Protein AF-A0A0L7MBT4-F1 (afdb_monomer)

Mean predicted aligned error: 7.01 Å

Nearest PDB structures (foldseek):
  1aih-assembly2_C  TM=7.403E-01  e=1.725E-01  Hpunavirus HP1
  5dor-assembly1_A  TM=9.026E-01  e=8.324E-01  Peduovirus P2
  5dor-assembly2_C  TM=9.056E-01  e=8.888E-01  Peduovirus P2
  5c6k-assembly1_A  TM=8.884E-01  e=1.082E+00  Peduovirus P2
  3crx-assembly1_A  TM=8.311E-01  e=4.289E+00  Punavirus P1

Solvent-accessible surface area (backbone atoms only — not comparable to full-atom values): 4188 Å² total; per-residue (Å²): 134,82,89,75,61,70,69,56,56,54,52,51,54,51,51,54,41,25,60,71,65,47,57,58,62,59,52,20,57,77,69,67,46,96,51,44,64,60,46,51,75,76,44,41,92,40,48,62,92,82,69,68,80,76,76,82,76,81,75,77,88,71,83,132

pLDDT: mean 85.93, std 10.05, range [52.91, 95.44]

Radius of gyration: 15.44 Å; Cα contacts (8 Å, |Δi|>4): 36; chains: 1; bounding box: 36×43×33 Å

Secondary structure (DSSP, 8-state):
-PPPPHHHHHHHHHHHHHHTT--HHHHHHHHT-S-THHHHHHHGGGS-TT-PPPP---------

Sequence (64 aa):
MEYRNPYQVRHTYASALLTAGANPWYVASQLGHEDVEMVFRTYGKFIKDDYQKPKPEFRIVGEK

InterPro domains:
  IPR002104 Integrase, catalytic domain [PF00589] (5-43)
  IPR002104 Integrase, catalytic domain [PS51898] (1-56)
  IPR011010 DNA breaking-rejoining enzyme, catalytic core [SSF56349] (4-53)
  IPR013762 Integrase-like, catalytic domain superfamily [G3DSA:1.10.443.10] (1-55)

Organism: Comamonas testosteroni (NCBI:txid285)

Foldseek 3Di:
DDDDDPVVVLVVVLLVCLLVQHDLVVNCVVSVHPDSVVSCVPRVVSHDPPDDDPDPDPPPPDDD

Structure (mmCIF, N/CA/C/O backbone):
data_AF-A0A0L7MBT4-F1
#
_entry.id   AF-A0A0L7MBT4-F1
#
loop_
_atom_site.group_PDB
_atom_site.id
_atom_site.type_symbol
_atom_site.label_atom_id
_atom_site.label_alt_id
_atom_site.label_comp_id
_atom_site.label_asym_id
_atom_site.label_entity_id
_atom_site.label_seq_id
_atom_site.pdbx_PDB_ins_code
_atom_site.Cartn_x
_atom_site.Cartn_y
_atom_site.Cartn_z
_atom_site.occupancy
_atom_site.B_iso_or_equiv
_atom_site.auth_seq_id
_atom_site.auth_comp_id
_atom_site.auth_asym_id
_atom_site.auth_atom_id
_atom_site.pdbx_PDB_model_num
ATOM 1 N N . MET A 1 1 ? 13.725 8.639 -24.640 1.00 67.06 1 MET A N 1
ATOM 2 C CA . MET A 1 1 ? 12.851 8.128 -23.565 1.00 67.06 1 MET A CA 1
ATOM 3 C C . MET A 1 1 ? 13.769 7.615 -22.474 1.00 67.06 1 MET A C 1
ATOM 5 O O . MET A 1 1 ? 14.559 6.726 -22.759 1.00 67.06 1 MET A O 1
ATOM 9 N N . GLU A 1 2 ? 13.773 8.238 -21.297 1.00 82.62 2 GLU A N 1
ATOM 10 C CA . GLU A 1 2 ? 14.579 7.742 -20.175 1.00 82.62 2 GLU A CA 1
ATOM 11 C C . GLU A 1 2 ? 14.035 6.403 -19.675 1.00 82.62 2 GLU A C 1
ATOM 13 O O . GLU A 1 2 ? 12.823 6.167 -19.675 1.00 82.62 2 GLU A O 1
ATOM 18 N N . TYR A 1 3 ? 14.939 5.529 -19.242 1.00 83.19 3 TYR A N 1
ATOM 19 C CA . TYR A 1 3 ? 14.575 4.262 -18.628 1.00 83.19 3 TYR A CA 1
ATOM 20 C C . TYR A 1 3 ? 13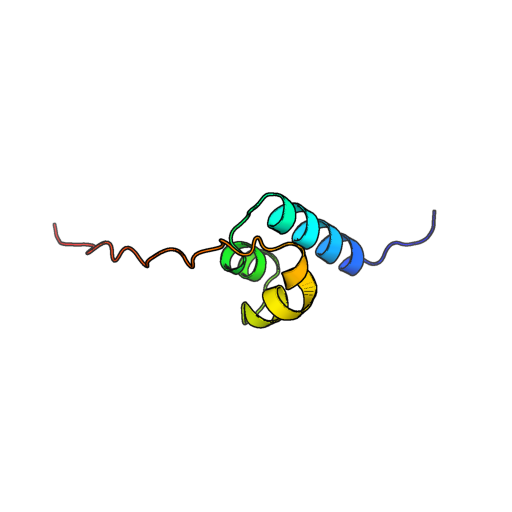.807 4.510 -17.322 1.00 83.19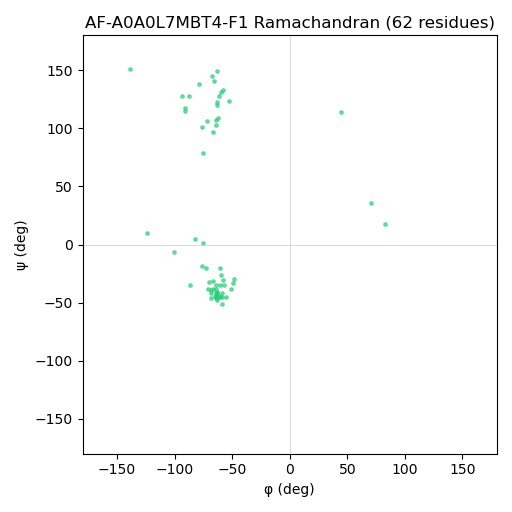 3 TYR A C 1
ATOM 22 O O . TYR A 1 3 ? 14.319 5.121 -16.384 1.00 83.19 3 TYR A O 1
ATOM 30 N N . ARG A 1 4 ? 12.569 4.013 -17.249 1.00 80.19 4 ARG A N 1
ATOM 31 C CA . ARG A 1 4 ? 11.769 4.010 -16.021 1.00 80.19 4 ARG A CA 1
ATOM 32 C C . ARG A 1 4 ? 12.022 2.705 -15.284 1.00 80.19 4 ARG A C 1
ATOM 34 O O . ARG A 1 4 ? 11.688 1.632 -15.777 1.00 80.19 4 ARG A O 1
ATOM 41 N N . ASN A 1 5 ? 12.576 2.807 -14.083 1.00 87.38 5 ASN A N 1
ATOM 42 C CA . ASN A 1 5 ? 12.754 1.652 -13.217 1.00 87.38 5 ASN A CA 1
ATOM 43 C C . ASN A 1 5 ? 11.376 1.002 -12.909 1.00 87.38 5 ASN A C 1
ATOM 45 O O . ASN A 1 5 ? 10.467 1.7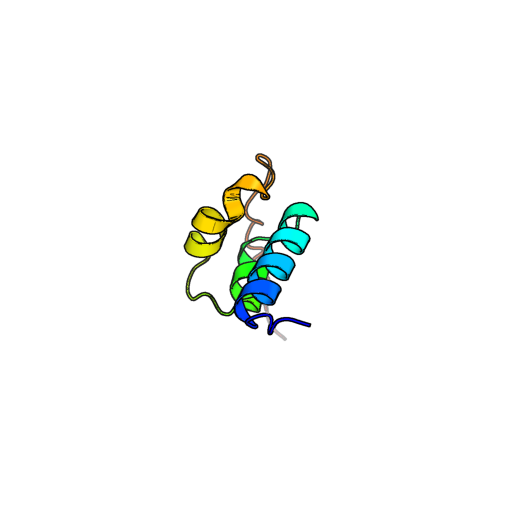29 -12.491 1.00 87.38 5 ASN A O 1
ATOM 49 N N . PRO A 1 6 ? 11.215 -0.331 -13.055 1.00 85.69 6 PRO A N 1
ATOM 50 C CA . PRO A 1 6 ? 9.987 -1.062 -12.715 1.00 85.69 6 PRO A CA 1
ATOM 51 C C . PRO A 1 6 ? 9.408 -0.753 -11.326 1.00 85.69 6 PRO A C 1
ATOM 53 O O . PRO A 1 6 ? 8.189 -0.766 -11.144 1.00 85.69 6 PRO A O 1
ATOM 56 N N . TYR A 1 7 ? 10.255 -0.394 -10.355 1.00 86.25 7 TYR A N 1
ATOM 57 C CA . TYR A 1 7 ? 9.816 0.040 -9.026 1.00 86.25 7 TYR A CA 1
ATOM 58 C C . TYR A 1 7 ? 8.862 1.239 -9.073 1.00 86.25 7 TYR A C 1
ATOM 60 O O . TYR A 1 7 ? 7.924 1.307 -8.283 1.00 86.25 7 TYR A O 1
ATOM 68 N N . GLN A 1 8 ? 9.038 2.169 -10.015 1.00 87.00 8 GLN A N 1
ATOM 69 C CA . GLN A 1 8 ? 8.145 3.324 -10.116 1.00 87.00 8 GLN A CA 1
ATOM 70 C C . GLN A 1 8 ? 6.729 2.924 -10.530 1.00 87.00 8 GLN A C 1
ATOM 72 O O . GLN A 1 8 ? 5.765 3.443 -9.972 1.00 87.00 8 GLN A O 1
ATOM 77 N N . VAL A 1 9 ? 6.593 1.958 -11.442 1.00 89.88 9 VAL A N 1
ATOM 78 C CA . VAL A 1 9 ? 5.280 1.447 -11.864 1.00 89.88 9 VAL A CA 1
ATOM 79 C C . VAL A 1 9 ? 4.566 0.779 -10.687 1.00 89.88 9 VAL A C 1
ATOM 81 O O . VAL A 1 9 ? 3.369 0.990 -10.501 1.00 89.88 9 VAL A O 1
ATOM 84 N N . ARG A 1 10 ? 5.307 0.059 -9.832 1.00 91.38 10 ARG A N 1
ATOM 85 C CA . ARG A 1 10 ? 4.786 -0.543 -8.593 1.00 91.38 10 ARG A CA 1
ATOM 86 C C . ARG A 1 10 ? 4.197 0.508 -7.644 1.00 91.38 10 ARG A C 1
ATOM 88 O O . ARG A 1 10 ? 3.119 0.297 -7.092 1.00 91.38 10 ARG A O 1
ATOM 95 N N . HIS A 1 11 ? 4.858 1.659 -7.501 1.00 92.75 11 HIS A N 1
ATOM 96 C CA . HIS A 1 11 ? 4.350 2.778 -6.699 1.00 92.75 11 HIS A CA 1
ATOM 97 C C . HIS A 1 11 ? 3.109 3.437 -7.311 1.00 92.75 11 HIS A C 1
ATO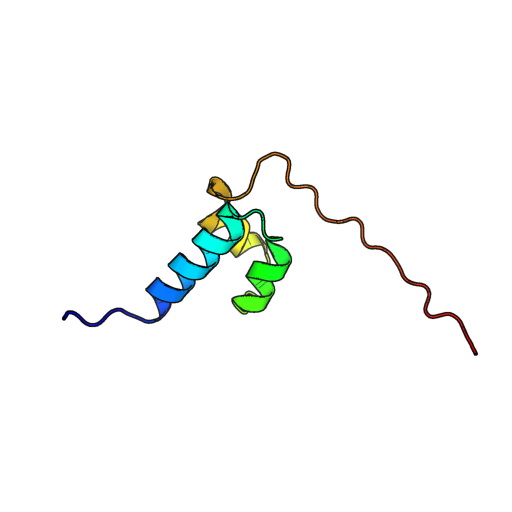M 99 O O . HIS A 1 11 ? 2.158 3.747 -6.586 1.00 92.75 11 HIS A O 1
ATOM 105 N N . THR A 1 12 ? 3.090 3.634 -8.633 1.00 94.31 12 THR A N 1
ATOM 106 C CA . THR A 1 12 ? 1.921 4.171 -9.343 1.00 94.31 12 THR A CA 1
ATOM 107 C C . THR A 1 12 ? 0.715 3.248 -9.195 1.00 94.31 12 THR A C 1
ATOM 109 O O . THR A 1 12 ? -0.374 3.718 -8.875 1.00 94.31 12 THR A O 1
ATOM 112 N N . TYR A 1 13 ? 0.920 1.939 -9.351 1.00 94.75 13 TYR A N 1
ATOM 113 C CA . TYR A 1 13 ? -0.119 0.927 -9.192 1.00 94.75 13 TYR A CA 1
ATOM 114 C C . TYR A 1 13 ? -0.738 0.947 -7.788 1.00 94.75 13 TYR A C 1
ATOM 116 O O . TYR A 1 13 ? -1.954 1.071 -7.651 1.00 94.75 13 TYR A O 1
ATOM 124 N N . ALA A 1 14 ? 0.092 0.917 -6.740 1.00 94.94 14 ALA A N 1
ATOM 125 C CA . ALA A 1 14 ? -0.379 0.970 -5.356 1.00 94.94 14 ALA A CA 1
ATOM 126 C C . ALA A 1 14 ? -1.161 2.260 -5.050 1.00 94.94 14 ALA A C 1
ATOM 128 O O . ALA A 1 14 ? -2.243 2.209 -4.469 1.00 94.94 14 ALA A O 1
ATOM 129 N N . SER A 1 15 ? -0.639 3.411 -5.487 1.00 94.62 15 SER A N 1
ATOM 130 C CA . SER A 1 15 ? -1.278 4.714 -5.253 1.00 94.62 15 SER A CA 1
ATOM 131 C C . SER A 1 15 ? -2.645 4.807 -5.935 1.00 94.62 15 SER A C 1
ATOM 133 O O . SER A 1 15 ? -3.599 5.290 -5.327 1.00 94.62 15 SER A O 1
ATOM 135 N N . ALA A 1 16 ? -2.761 4.311 -7.173 1.00 95.44 16 ALA A N 1
ATOM 136 C CA . ALA A 1 16 ? -4.020 4.303 -7.914 1.00 95.44 16 ALA A CA 1
ATOM 137 C C . ALA A 1 16 ? -5.080 3.420 -7.239 1.00 95.44 16 ALA A C 1
ATOM 139 O O . ALA A 1 16 ? -6.214 3.859 -7.059 1.00 95.44 16 ALA A O 1
ATOM 140 N N . LEU A 1 17 ? -4.708 2.209 -6.810 1.00 94.69 17 LEU A N 1
ATOM 141 C CA . LEU A 1 17 ? -5.635 1.298 -6.135 1.00 94.69 17 LEU A CA 1
ATOM 142 C C . LEU A 1 17 ? -6.138 1.854 -4.802 1.00 94.69 17 LEU A C 1
ATOM 144 O O . LEU A 1 17 ? -7.335 1.811 -4.533 1.00 94.69 17 LEU A O 1
ATOM 148 N N . LEU A 1 18 ? -5.242 2.393 -3.974 1.00 94.12 18 LEU A N 1
ATOM 149 C CA . LEU A 1 18 ? -5.622 2.916 -2.660 1.00 94.12 18 LEU A CA 1
ATOM 150 C C . LEU A 1 18 ? -6.490 4.169 -2.786 1.00 94.12 18 LEU A C 1
ATOM 152 O O . LEU A 1 18 ? -7.502 4.270 -2.102 1.00 94.12 18 LEU A O 1
ATOM 156 N N . THR A 1 19 ? -6.176 5.049 -3.743 1.00 93.56 19 THR A N 1
ATOM 157 C CA . THR A 1 19 ? -7.024 6.211 -4.062 1.00 93.56 19 THR A CA 1
ATOM 158 C C . THR A 1 19 ? -8.420 5.783 -4.527 1.00 93.56 19 THR A C 1
ATOM 160 O O . THR A 1 19 ? -9.406 6.437 -4.202 1.00 93.56 19 THR A O 1
ATOM 163 N N . ALA A 1 20 ? -8.529 4.659 -5.244 1.00 93.06 20 ALA A N 1
ATOM 164 C CA . ALA A 1 20 ? -9.808 4.070 -5.642 1.00 93.06 20 ALA A CA 1
ATOM 165 C C . ALA A 1 20 ? -10.549 3.348 -4.493 1.00 93.06 20 ALA A C 1
ATOM 167 O O . ALA A 1 20 ? -11.627 2.800 -4.714 1.00 93.06 20 ALA A O 1
ATOM 168 N N . GLY A 1 21 ? -9.998 3.335 -3.274 1.00 90.62 21 GLY A N 1
ATOM 169 C CA . GLY A 1 21 ? -10.607 2.698 -2.104 1.00 90.62 21 GLY A C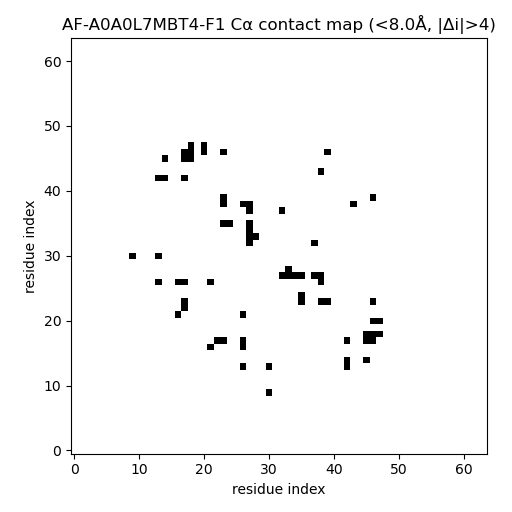A 1
ATOM 170 C C . GLY A 1 21 ? -10.352 1.194 -2.000 1.00 90.62 21 GLY A C 1
ATOM 171 O O . GLY A 1 21 ? -11.068 0.502 -1.276 1.00 90.62 21 GLY A O 1
ATOM 172 N N . ALA A 1 22 ? -9.353 0.662 -2.711 1.00 92.12 22 ALA A N 1
ATOM 173 C CA . ALA A 1 22 ? -8.991 -0.744 -2.594 1.00 92.12 22 ALA A CA 1
ATOM 174 C C . ALA A 1 22 ? -8.502 -1.088 -1.179 1.00 92.12 22 ALA A C 1
ATOM 176 O O . ALA A 1 22 ? -7.868 -0.289 -0.489 1.00 92.12 22 ALA A O 1
ATOM 177 N N . ASN A 1 23 ? -8.746 -2.331 -0.773 1.00 91.12 23 ASN A N 1
ATOM 178 C CA . ASN A 1 23 ? -8.310 -2.860 0.513 1.00 91.12 23 ASN A CA 1
ATOM 179 C C . ASN A 1 23 ? -6.760 -2.888 0.610 1.00 91.12 23 ASN A C 1
ATOM 181 O O . ASN A 1 23 ? -6.127 -3.577 -0.196 1.00 91.12 23 ASN A O 1
ATOM 185 N N . PRO A 1 24 ? -6.127 -2.230 1.607 1.00 92.62 24 PRO A N 1
ATOM 186 C CA . PRO A 1 24 ? -4.672 -2.219 1.778 1.00 92.62 24 PRO A CA 1
ATOM 187 C C . PRO A 1 24 ? -4.027 -3.603 1.928 1.00 92.62 24 PRO A C 1
ATOM 189 O O . PRO A 1 24 ? -2.905 -3.790 1.468 1.00 92.62 24 PRO A O 1
ATOM 192 N N . TRP A 1 25 ? -4.722 -4.592 2.501 1.00 91.44 25 TRP A N 1
ATOM 193 C CA . TRP A 1 25 ? -4.237 -5.976 2.614 1.00 91.44 25 TRP A CA 1
ATOM 194 C C . TRP A 1 25 ? -4.228 -6.674 1.256 1.00 91.44 25 TRP A C 1
ATOM 196 O O . TRP A 1 25 ? -3.293 -7.406 0.937 1.00 91.44 25 TRP A O 1
ATOM 206 N N . TYR A 1 26 ? -5.242 -6.411 0.426 1.00 91.31 26 TYR A N 1
ATOM 207 C CA . TYR A 1 26 ? -5.245 -6.884 -0.955 1.00 91.31 26 TYR A CA 1
ATOM 208 C C . TYR A 1 26 ? -4.080 -6.260 -1.726 1.00 91.31 26 TYR A C 1
ATOM 210 O O . TYR A 1 26 ? -3.300 -6.985 -2.339 1.00 91.31 26 TYR A O 1
ATOM 218 N N . 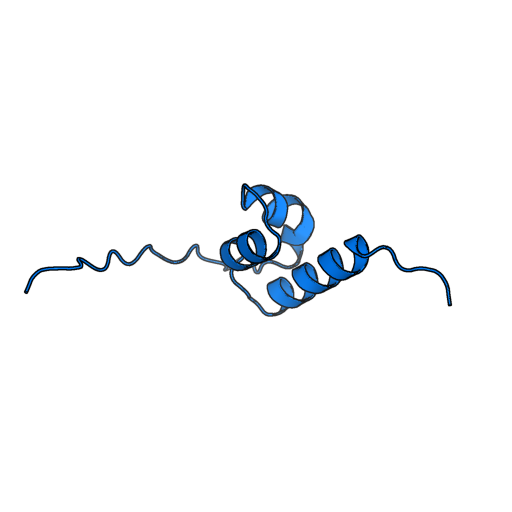VAL A 1 27 ? -3.886 -4.943 -1.614 1.00 93.56 27 VAL A N 1
ATOM 219 C CA . VAL A 1 27 ? -2.754 -4.252 -2.247 1.00 93.56 27 VAL A CA 1
ATOM 220 C C . VAL A 1 27 ? -1.419 -4.818 -1.752 1.00 93.56 27 VAL A C 1
ATOM 222 O O . VAL A 1 27 ? -0.571 -5.139 -2.576 1.00 93.56 27 VAL A O 1
ATOM 225 N N . ALA A 1 28 ? -1.243 -5.037 -0.445 1.00 93.81 28 ALA A N 1
ATOM 226 C CA . ALA A 1 28 ? -0.040 -5.658 0.117 1.00 93.81 28 ALA A CA 1
ATOM 227 C C . ALA A 1 28 ? 0.249 -7.033 -0.508 1.00 93.81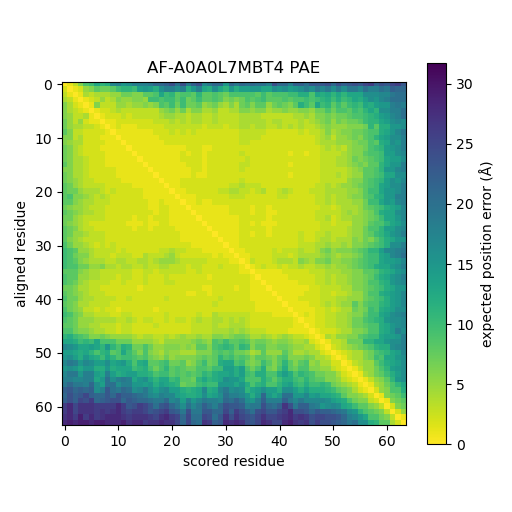 28 ALA A C 1
ATOM 229 O O . ALA A 1 28 ? 1.378 -7.278 -0.934 1.00 93.81 28 ALA A O 1
ATOM 230 N N . SER A 1 29 ? -0.775 -7.884 -0.656 1.00 93.19 29 SER A N 1
ATOM 231 C CA . SER A 1 29 ? -0.633 -9.196 -1.304 1.00 93.19 29 SER A CA 1
ATOM 232 C C . SER A 1 29 ? -0.222 -9.092 -2.777 1.00 93.19 29 SER A C 1
ATOM 234 O O . SER A 1 29 ? 0.651 -9.831 -3.219 1.00 93.19 29 SER A O 1
ATOM 236 N N . GLN A 1 30 ? -0.785 -8.136 -3.528 1.00 92.81 30 GLN A N 1
ATOM 237 C CA . GLN A 1 30 ? -0.447 -7.920 -4.941 1.00 92.81 30 GLN A CA 1
ATOM 238 C C . GLN A 1 30 ? 0.960 -7.358 -5.117 1.00 92.81 30 GLN A C 1
ATOM 240 O O . GLN A 1 30 ? 1.635 -7.636 -6.104 1.00 92.81 30 GLN A O 1
ATOM 245 N N . LEU A 1 31 ? 1.412 -6.561 -4.152 1.00 92.31 31 LEU A N 1
ATOM 246 C CA . LEU A 1 31 ? 2.779 -6.085 -4.120 1.00 92.31 31 LEU A CA 1
ATOM 247 C C . LEU A 1 31 ? 3.736 -7.184 -3.648 1.00 92.31 31 LEU A C 1
ATOM 249 O O . LEU A 1 31 ? 4.919 -7.051 -3.912 1.00 92.31 31 LEU A O 1
ATOM 253 N N . GLY A 1 32 ? 3.288 -8.252 -2.990 1.00 91.88 32 GLY A N 1
ATOM 254 C CA . GLY A 1 32 ? 4.182 -9.234 -2.370 1.00 91.88 32 GLY A CA 1
ATOM 255 C C . GLY A 1 32 ? 4.895 -8.666 -1.142 1.00 91.88 32 GLY A C 1
ATOM 256 O O . GLY A 1 32 ? 6.077 -8.920 -0.933 1.00 91.88 32 GLY A O 1
ATOM 257 N N . HIS A 1 33 ? 4.209 -7.817 -0.374 1.00 92.50 33 HIS A N 1
ATOM 258 C CA . HIS A 1 33 ? 4.681 -7.404 0.943 1.00 92.50 33 HIS A CA 1
ATOM 259 C C . HIS A 1 33 ? 4.381 -8.507 1.960 1.00 92.50 33 HIS A C 1
ATOM 261 O O . HIS A 1 33 ? 3.288 -9.070 1.954 1.00 92.50 33 HIS A O 1
ATOM 267 N N . GLU A 1 34 ? 5.335 -8.775 2.849 1.00 90.00 34 GLU A N 1
ATOM 268 C CA . GLU A 1 34 ? 5.147 -9.706 3.970 1.00 90.00 34 GLU A CA 1
ATOM 269 C C . GLU A 1 34 ? 4.126 -9.172 4.979 1.00 90.00 34 GLU A C 1
ATOM 271 O O . GLU A 1 34 ? 3.388 -9.946 5.583 1.00 90.00 34 GLU A O 1
ATOM 276 N N . ASP A 1 35 ? 4.048 -7.845 5.113 1.00 88.50 35 ASP A N 1
ATOM 277 C CA . ASP A 1 35 ? 3.114 -7.179 6.008 1.00 88.50 35 ASP A CA 1
ATOM 278 C C . ASP A 1 35 ? 2.483 -5.921 5.387 1.00 88.50 35 ASP A C 1
ATOM 280 O O . ASP A 1 35 ? 3.063 -5.218 4.548 1.00 88.50 35 ASP A O 1
ATOM 284 N N . VAL A 1 36 ? 1.261 -5.624 5.825 1.00 91.19 36 VAL A N 1
ATOM 285 C CA . VAL A 1 36 ? 0.472 -4.468 5.398 1.00 91.19 36 VAL A CA 1
ATOM 286 C C . VAL A 1 36 ? 1.012 -3.157 5.972 1.00 91.19 36 VAL A C 1
ATOM 288 O O . VAL A 1 36 ? 0.761 -2.100 5.392 1.00 91.19 36 VAL A O 1
ATOM 291 N N . GLU A 1 37 ? 1.794 -3.194 7.058 1.00 93.50 37 GLU A N 1
ATOM 292 C CA . GLU A 1 37 ? 2.410 -2.001 7.654 1.00 93.50 37 GLU A CA 1
ATOM 293 C C . GLU A 1 37 ? 3.169 -1.161 6.627 1.00 93.50 37 GLU A C 1
ATOM 295 O O . GLU A 1 37 ? 3.093 0.069 6.645 1.00 93.50 37 GLU A O 1
ATOM 300 N N . MET A 1 38 ? 3.852 -1.806 5.678 1.00 93.12 38 MET A N 1
ATOM 301 C CA . MET A 1 38 ? 4.583 -1.103 4.625 1.00 93.12 38 MET A CA 1
ATOM 302 C C . MET A 1 38 ? 3.641 -0.297 3.717 1.00 93.12 38 MET A C 1
ATOM 304 O O . MET A 1 38 ? 3.981 0.805 3.289 1.00 93.12 38 MET A O 1
ATOM 308 N N . VAL A 1 39 ? 2.427 -0.797 3.467 1.00 93.44 39 VAL A N 1
ATOM 309 C CA . VAL A 1 39 ? 1.408 -0.079 2.689 1.00 93.44 39 VAL A CA 1
ATOM 310 C C . VAL A 1 39 ? 0.905 1.141 3.455 1.00 93.44 39 VAL A C 1
ATOM 312 O O . VAL A 1 39 ? 0.855 2.231 2.888 1.00 93.44 39 VAL A O 1
ATOM 315 N N . PHE A 1 40 ? 0.600 0.991 4.745 1.00 92.69 40 PHE A N 1
ATOM 316 C CA . PHE A 1 40 ? 0.164 2.107 5.588 1.00 92.69 40 PHE A CA 1
ATOM 317 C C . PHE A 1 40 ? 1.255 3.169 5.760 1.00 92.69 40 PHE A C 1
ATOM 319 O O . PHE A 1 40 ? 0.974 4.361 5.643 1.00 92.69 40 PHE A O 1
ATOM 326 N N . ARG A 1 41 ? 2.515 2.760 5.951 1.00 93.56 41 ARG A N 1
ATOM 327 C CA . ARG A 1 41 ? 3.657 3.679 6.067 1.00 93.56 41 ARG A CA 1
ATOM 328 C C . ARG A 1 41 ? 3.920 4.461 4.783 1.00 93.56 41 ARG A C 1
ATOM 330 O O . ARG A 1 41 ? 4.186 5.656 4.850 1.00 93.56 41 ARG A O 1
ATOM 337 N N . THR A 1 42 ? 3.889 3.805 3.622 1.00 92.56 42 THR A N 1
ATOM 338 C CA . THR A 1 42 ? 4.255 4.444 2.346 1.00 92.56 42 THR A CA 1
ATOM 339 C C . THR A 1 42 ? 3.083 5.166 1.683 1.00 92.56 42 THR A C 1
ATOM 341 O O . THR A 1 42 ? 3.278 6.212 1.063 1.00 92.56 42 THR A O 1
ATOM 344 N N . TYR A 1 43 ? 1.867 4.636 1.808 1.00 94.00 43 TYR A N 1
ATOM 345 C CA . TYR A 1 43 ? 0.696 5.099 1.061 1.00 94.00 43 TYR A CA 1
ATOM 346 C C . TYR A 1 43 ? -0.483 5.512 1.941 1.00 94.00 43 TYR A C 1
ATOM 348 O O . TYR A 1 43 ? -1.554 5.778 1.400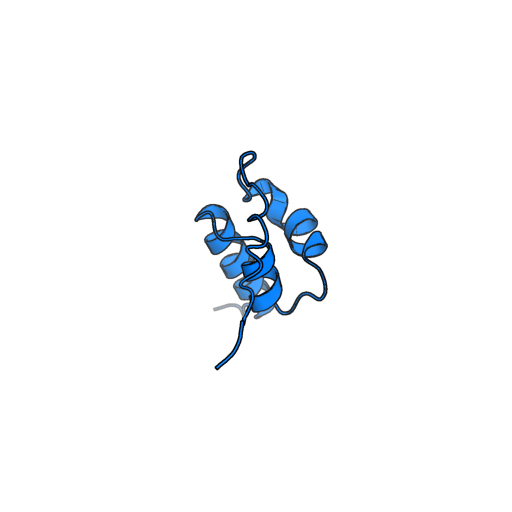 1.00 94.00 43 TYR A O 1
ATOM 356 N N . GLY A 1 44 ? -0.308 5.616 3.264 1.00 90.62 44 GLY A N 1
ATOM 357 C CA . GLY A 1 44 ? -1.375 5.978 4.205 1.00 90.62 44 GLY A CA 1
ATOM 358 C C . GLY A 1 44 ? -2.170 7.221 3.801 1.00 90.62 44 GLY A C 1
ATOM 359 O O . GLY A 1 44 ? -3.381 7.239 3.954 1.00 90.62 44 GLY A O 1
ATOM 360 N N . LYS A 1 45 ? -1.526 8.199 3.151 1.00 91.25 45 LYS A N 1
ATOM 361 C CA . LYS A 1 45 ? -2.180 9.413 2.626 1.00 91.25 45 LYS A CA 1
ATOM 362 C C . LYS A 1 45 ? -3.276 9.171 1.574 1.00 91.25 45 LYS A C 1
ATOM 364 O O . LYS A 1 45 ? -4.048 10.078 1.293 1.00 91.25 45 LYS A O 1
ATOM 369 N N . PHE A 1 46 ? -3.279 8.008 0.925 1.00 90.81 46 PHE A N 1
ATOM 370 C CA . PHE A 1 46 ? -4.266 7.626 -0.088 1.00 90.81 46 PHE A CA 1
ATOM 371 C C . PHE A 1 46 ? -5.340 6.690 0.473 1.00 90.81 46 PHE A C 1
ATOM 373 O O . PHE A 1 46 ? -6.280 6.350 -0.237 1.00 90.81 46 PHE A O 1
ATOM 380 N N . ILE A 1 47 ? -5.187 6.245 1.721 1.00 89.81 47 ILE A N 1
ATOM 381 C CA . ILE A 1 47 ? -6.156 5.400 2.408 1.00 89.81 47 ILE A CA 1
ATOM 382 C C . ILE A 1 47 ? -7.158 6.332 3.076 1.00 89.81 47 ILE A C 1
ATOM 384 O O . ILE A 1 47 ? -6.771 7.262 3.778 1.00 89.81 47 ILE A O 1
ATOM 388 N N . LYS A 1 48 ? -8.447 6.105 2.832 1.00 85.94 48 LYS A N 1
ATOM 389 C CA . LYS A 1 48 ? -9.500 6.926 3.431 1.00 85.94 48 LYS A CA 1
ATOM 390 C C . LYS A 1 48 ? -9.520 6.721 4.951 1.00 85.94 48 LYS A C 1
ATOM 392 O O . LYS A 1 48 ? -9.392 5.586 5.409 1.00 85.94 48 LYS A O 1
ATOM 397 N N . ASP A 1 49 ? -9.732 7.791 5.717 1.00 81.44 49 ASP A N 1
ATOM 398 C CA . ASP A 1 49 ? -9.770 7.741 7.191 1.00 81.44 49 ASP A CA 1
ATOM 399 C C . ASP A 1 49 ? -10.872 6.812 7.731 1.00 81.44 49 ASP A C 1
ATOM 401 O O . ASP A 1 49 ? -10.749 6.247 8.815 1.00 81.44 49 ASP A O 1
ATOM 405 N N . ASP A 1 50 ? -11.944 6.617 6.958 1.00 78.31 50 ASP A N 1
ATOM 406 C CA . ASP A 1 50 ? -13.059 5.724 7.279 1.00 78.31 50 ASP A CA 1
ATOM 407 C C . ASP A 1 50 ? -12.793 4.252 6.926 1.00 78.31 50 ASP A C 1
ATOM 409 O O . ASP A 1 50 ? -13.690 3.417 7.060 1.00 78.31 50 ASP A O 1
ATOM 413 N N . TYR A 1 51 ? -11.583 3.905 6.474 1.00 81.00 51 TYR A N 1
ATOM 414 C CA . TYR A 1 51 ? -11.258 2.530 6.125 1.00 81.00 51 TYR A CA 1
ATOM 415 C C . TYR A 1 51 ? -11.375 1.612 7.352 1.00 81.00 51 TYR A C 1
ATOM 417 O O . TYR A 1 51 ? -10.540 1.616 8.258 1.00 81.00 51 TYR A O 1
ATOM 425 N N . GLN A 1 52 ? -12.403 0.763 7.357 1.00 75.12 52 GLN A N 1
ATOM 426 C CA . GLN A 1 52 ? -12.559 -0.285 8.356 1.00 75.12 52 GLN A CA 1
ATOM 427 C C . GLN A 1 52 ? -11.955 -1.587 7.844 1.00 75.12 52 GLN A C 1
ATOM 429 O O . GLN A 1 52 ? -12.301 -2.069 6.764 1.00 75.12 52 GLN A O 1
ATOM 434 N N . LYS A 1 53 ? -11.076 -2.193 8.653 1.00 71.94 53 LYS A N 1
ATOM 435 C CA . LYS A 1 53 ? -10.600 -3.554 8.396 1.00 71.94 53 LYS A CA 1
ATOM 436 C C . LYS A 1 53 ? -11.829 -4.458 8.231 1.00 71.94 53 LYS A C 1
ATOM 438 O O . LYS A 1 53 ? -12.657 -4.491 9.148 1.00 71.94 53 LYS A O 1
ATOM 443 N N . PRO A 1 54 ? -11.966 -5.176 7.100 1.00 71.62 54 PRO A N 1
ATOM 444 C CA . PRO A 1 54 ? -13.117 -6.037 6.897 1.00 71.62 54 PRO A CA 1
ATOM 445 C C . PRO A 1 54 ? -13.172 -7.051 8.035 1.00 71.62 54 PRO A C 1
ATOM 447 O O . PRO A 1 54 ? -12.153 -7.640 8.413 1.00 71.62 54 PRO A O 1
ATOM 450 N N . LYS A 1 55 ? -14.365 -7.215 8.609 1.00 74.12 55 LYS A N 1
ATOM 451 C CA . LYS A 1 55 ? -14.587 -8.217 9.647 1.00 74.12 55 LYS A CA 1
ATOM 452 C C . LYS A 1 55 ? -14.297 -9.584 9.022 1.00 74.12 55 LYS A C 1
ATOM 454 O O . LYS A 1 55 ? -14.834 -9.858 7.949 1.00 74.12 55 LYS A O 1
ATOM 459 N N . PRO A 1 56 ? -13.438 -10.416 9.632 1.00 73.81 56 PRO A N 1
ATOM 460 C CA . PRO A 1 56 ? -13.219 -11.758 9.129 1.00 73.81 56 PRO A CA 1
ATOM 461 C C . PRO A 1 56 ? -14.537 -12.524 9.249 1.00 73.81 56 PRO A C 1
ATOM 463 O O . PRO A 1 56 ? -14.975 -12.855 10.349 1.00 73.81 56 PRO A O 1
ATOM 466 N N . GLU A 1 57 ? -15.195 -12.767 8.119 1.00 74.00 57 GLU A N 1
ATOM 467 C CA . GLU A 1 57 ? -16.318 -13.692 8.074 1.00 74.00 57 GLU A CA 1
ATOM 468 C C . GLU A 1 57 ? -15.749 -15.106 8.103 1.00 74.00 57 GLU A C 1
ATOM 470 O O . GLU A 1 57 ? -15.244 -15.625 7.105 1.00 74.00 57 GLU A O 1
ATOM 475 N N . PHE A 1 58 ? -15.797 -15.730 9.277 1.00 75.00 58 PHE A N 1
ATOM 476 C CA . PHE A 1 58 ? -15.526 -17.152 9.405 1.00 75.00 58 PHE A CA 1
ATOM 477 C C . PHE A 1 58 ? -16.641 -17.913 8.685 1.00 75.00 58 PHE A C 1
ATOM 479 O O . PHE A 1 58 ? -17.710 -18.149 9.245 1.00 75.00 58 PHE A O 1
ATOM 486 N N . ARG A 1 59 ? -16.405 -18.307 7.429 1.00 72.56 59 ARG A N 1
ATOM 487 C CA . ARG A 1 59 ? -17.211 -19.362 6.814 1.00 72.56 59 ARG A CA 1
ATOM 488 C C . ARG A 1 59 ? -16.818 -20.670 7.473 1.00 72.56 59 ARG A C 1
ATOM 490 O O . ARG A 1 59 ? -15.737 -21.200 7.230 1.00 72.56 59 ARG A O 1
ATOM 497 N N . ILE A 1 60 ? -17.708 -21.164 8.321 1.00 75.62 60 ILE A N 1
ATOM 498 C CA . ILE A 1 60 ? -17.656 -22.529 8.821 1.00 75.62 60 ILE A CA 1
ATOM 499 C C . ILE A 1 60 ? -17.860 -23.410 7.585 1.00 75.62 60 ILE A C 1
ATOM 501 O O . ILE A 1 60 ? -18.962 -23.475 7.041 1.00 75.62 60 ILE A O 1
ATOM 505 N N . VAL A 1 61 ? -16.787 -24.008 7.067 1.00 70.19 61 VAL A N 1
ATOM 506 C CA . VAL A 1 61 ? -16.888 -25.038 6.027 1.00 70.19 61 VAL A CA 1
ATOM 507 C C . 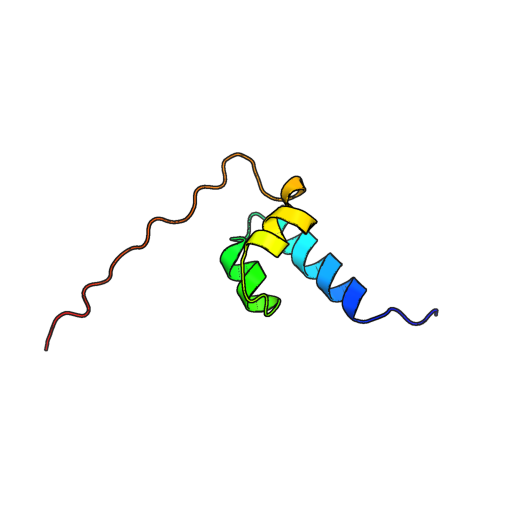VAL A 1 61 ? -17.360 -26.303 6.740 1.00 70.19 61 VAL A C 1
ATOM 509 O O . VAL A 1 61 ? -16.560 -27.138 7.145 1.00 70.19 61 VAL A O 1
ATOM 512 N N . GLY A 1 62 ? -18.662 -26.354 7.016 1.00 65.00 62 GLY A N 1
ATOM 513 C CA . GLY A 1 62 ? -19.330 -27.475 7.660 1.00 65.00 62 GLY A CA 1
ATOM 514 C C . GLY A 1 62 ? -19.849 -28.464 6.623 1.00 65.00 62 GLY A C 1
ATOM 515 O O . GLY A 1 62 ? -20.719 -28.116 5.830 1.00 65.00 62 GLY A O 1
ATOM 516 N N . GLU A 1 63 ? -19.264 -29.659 6.671 1.00 53.75 63 GLU A N 1
ATOM 517 C CA . GLU A 1 63 ? -19.877 -30.979 6.476 1.00 53.75 63 GLU A CA 1
ATOM 518 C C . GLU A 1 63 ? -20.860 -31.201 5.315 1.00 53.75 63 GLU A C 1
ATOM 520 O O . GLU A 1 63 ? -22.021 -30.792 5.333 1.00 53.75 63 GLU A O 1
ATOM 525 N N . LYS A 1 64 ? -20.418 -32.048 4.381 1.00 52.91 64 LYS A N 1
ATOM 526 C CA . LYS A 1 64 ? -21.237 -33.167 3.922 1.00 52.91 64 LYS A CA 1
ATOM 527 C C . LYS A 1 64 ? -20.461 -34.463 4.114 1.00 52.91 64 LYS A C 1
ATOM 529 O O . LYS A 1 64 ? -19.238 -34.431 3.850 1.00 52.91 64 LYS A O 1
#